Protein AF-A0A920J945-F1 (afdb_monomer_lite)

Sequence (61 aa):
MKNPKTSIGWKGLINDPDMDNTFDANKGLFLARSILHKISELGLPVGLSFLIQFLPSLLLI

Radius of gyration: 13.92 Å; chains: 1; bounding box: 37×33×28 Å

Structure (mmCIF, N/CA/C/O backbone):
data_AF-A0A920J945-F1
#
_entry.id   AF-A0A920J945-F1
#
loop_
_atom_site.group_PDB
_atom_site.id
_atom_site.type_symbol
_atom_site.label_atom_id
_atom_site.label_alt_id
_atom_site.label_comp_id
_atom_site.label_asym_id
_atom_site.label_entity_id
_atom_site.label_seq_id
_atom_site.pdbx_PDB_ins_code
_atom_site.Cartn_x
_atom_site.Cartn_y
_atom_site.Cartn_z
_atom_site.occupancy
_atom_site.B_iso_or_equiv
_atom_site.auth_seq_id
_atom_site.auth_comp_id
_atom_site.auth_asym_id
_atom_site.auth_atom_id
_atom_site.pdbx_PDB_model_num
ATOM 1 N N . MET A 1 1 ? 26.164 -22.035 3.854 1.00 32.38 1 MET A N 1
ATOM 2 C CA . MET A 1 1 ? 25.006 -22.203 2.950 1.00 32.38 1 MET A CA 1
ATOM 3 C C . MET A 1 1 ? 24.560 -20.818 2.493 1.00 32.38 1 MET A C 1
ATOM 5 O O . MET A 1 1 ? 23.899 -20.113 3.242 1.00 32.38 1 MET A O 1
ATOM 9 N N . LYS A 1 2 ? 25.024 -20.361 1.322 1.00 33.34 2 LYS A N 1
ATOM 10 C CA . LYS A 1 2 ? 24.503 -19.143 0.681 1.00 33.34 2 LYS A CA 1
ATOM 11 C C . LYS A 1 2 ? 23.052 -19.472 0.354 1.00 33.34 2 LYS A C 1
ATOM 13 O O . LYS A 1 2 ? 22.856 -20.443 -0.358 1.00 33.34 2 LYS A O 1
ATOM 18 N N . ASN A 1 3 ? 22.075 -18.773 0.927 1.00 30.88 3 ASN A N 1
ATOM 19 C CA . ASN A 1 3 ? 20.679 -18.891 0.506 1.00 30.88 3 ASN A CA 1
ATOM 20 C C . ASN A 1 3 ? 20.539 -17.910 -0.662 1.00 30.88 3 ASN A C 1
ATOM 22 O O . ASN A 1 3 ? 20.344 -16.715 -0.418 1.00 30.88 3 ASN A O 1
ATOM 26 N N . PRO A 1 4 ? 20.761 -18.323 -1.924 1.00 50.78 4 PRO A N 1
ATOM 27 C CA . PRO A 1 4 ? 20.547 -17.407 -3.016 1.00 50.78 4 PRO A CA 1
ATOM 28 C C . PRO A 1 4 ? 19.036 -17.421 -3.194 1.00 50.78 4 PRO A C 1
ATOM 30 O O . PRO A 1 4 ? 18.489 -18.372 -3.745 1.00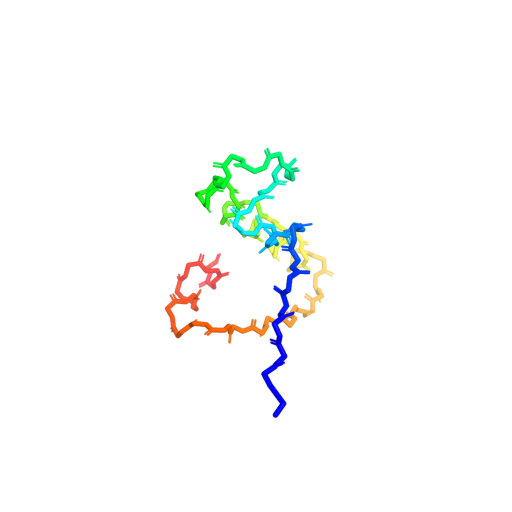 50.78 4 PRO A O 1
ATOM 33 N N . LYS A 1 5 ? 18.321 -16.418 -2.682 1.00 54.59 5 LYS A N 1
ATOM 34 C CA . LYS A 1 5 ? 16.958 -16.209 -3.166 1.00 54.59 5 LYS A CA 1
ATOM 35 C C . LYS A 1 5 ? 17.075 -15.784 -4.628 1.00 54.59 5 LYS A C 1
ATOM 37 O O . LYS A 1 5 ? 17.058 -14.604 -4.952 1.00 54.59 5 LYS A O 1
ATOM 42 N N . THR A 1 6 ? 17.261 -16.752 -5.517 1.00 64.19 6 THR A N 1
ATOM 43 C CA . THR A 1 6 ? 16.850 -16.644 -6.905 1.00 64.19 6 THR A CA 1
ATOM 44 C C . THR A 1 6 ? 15.337 -16.567 -6.866 1.00 64.19 6 THR A C 1
ATOM 46 O O . THR A 1 6 ? 14.639 -17.575 -6.859 1.00 64.19 6 THR A O 1
ATOM 49 N N . SER A 1 7 ? 14.829 -15.350 -6.746 1.00 51.72 7 SER A N 1
ATOM 50 C CA . SER A 1 7 ? 13.419 -15.065 -6.936 1.00 51.72 7 SER A CA 1
ATOM 51 C C . SER A 1 7 ? 13.351 -13.994 -8.005 1.00 51.72 7 SER A C 1
ATOM 53 O O . SER A 1 7 ? 13.396 -12.801 -7.722 1.00 51.72 7 SER A O 1
ATOM 55 N N . ILE A 1 8 ? 13.298 -14.447 -9.258 1.00 61.22 8 ILE A N 1
ATOM 56 C CA . ILE A 1 8 ? 12.653 -13.690 -10.328 1.00 61.22 8 ILE A CA 1
ATOM 57 C C . ILE A 1 8 ? 11.183 -13.659 -9.899 1.00 61.22 8 ILE A C 1
ATOM 59 O O . ILE A 1 8 ? 10.445 -14.613 -10.117 1.00 61.22 8 ILE A O 1
ATOM 63 N N . GLY A 1 9 ? 10.814 -12.675 -9.091 1.00 72.31 9 GLY A N 1
ATOM 64 C CA . GLY A 1 9 ? 9.539 -12.664 -8.395 1.00 72.31 9 GLY A CA 1
ATOM 65 C C . GLY A 1 9 ? 9.241 -11.285 -7.843 1.00 72.31 9 GLY A C 1
ATOM 66 O O . GLY A 1 9 ? 10.139 -10.454 -7.690 1.00 72.31 9 GLY A O 1
ATOM 67 N N . TRP A 1 10 ? 7.963 -11.054 -7.570 1.00 80.69 10 TRP A N 1
ATOM 68 C CA . TRP A 1 10 ? 7.462 -9.763 -7.135 1.00 80.69 10 TRP A CA 1
ATOM 69 C C . TRP A 1 10 ? 8.186 -9.262 -5.879 1.00 80.69 10 TRP A C 1
ATOM 71 O O . TRP A 1 10 ? 8.307 -9.975 -4.880 1.00 80.69 10 TRP A O 1
ATOM 81 N N . LYS A 1 11 ? 8.672 -8.018 -5.937 1.00 78.75 11 LYS A N 1
ATOM 82 C CA . LYS A 1 11 ? 9.499 -7.406 -4.882 1.00 78.75 11 LYS A CA 1
ATOM 83 C C . LYS A 1 11 ? 8.687 -6.641 -3.830 1.00 78.75 11 LYS A C 1
ATOM 85 O O . LYS A 1 11 ? 9.276 -5.983 -2.968 1.00 78.75 11 LYS A O 1
ATOM 90 N N . GLY A 1 12 ? 7.360 -6.753 -3.886 1.00 86.12 12 GLY A N 1
ATOM 91 C CA . GLY A 1 12 ? 6.414 -6.177 -2.933 1.00 86.12 12 GLY A CA 1
ATOM 92 C C . GLY A 1 12 ? 5.764 -4.880 -3.412 1.00 86.12 12 GLY A C 1
ATOM 93 O O . GLY A 1 12 ? 6.283 -4.199 -4.291 1.00 86.12 12 GLY A O 1
ATOM 94 N N . LEU A 1 13 ? 4.637 -4.530 -2.782 1.00 87.00 13 LEU A N 1
ATOM 95 C CA . LEU A 1 13 ? 3.737 -3.440 -3.189 1.00 87.00 13 LEU A CA 1
ATOM 96 C C . LEU A 1 13 ? 4.422 -2.079 -3.291 1.00 87.00 13 LEU A C 1
ATOM 98 O O . LEU A 1 13 ? 4.150 -1.324 -4.213 1.00 87.00 13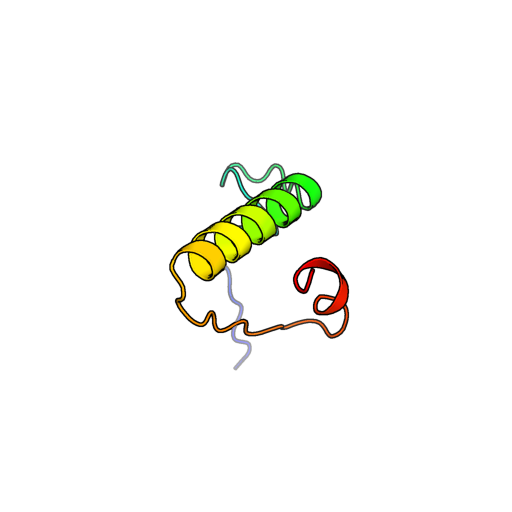 LEU A O 1
ATOM 102 N N . ILE A 1 14 ? 5.312 -1.773 -2.346 1.00 88.38 14 ILE A N 1
ATOM 103 C CA . ILE A 1 14 ? 6.061 -0.518 -2.386 1.00 88.38 14 ILE A CA 1
ATOM 104 C C . ILE A 1 14 ? 7.001 -0.509 -3.587 1.00 88.38 14 ILE A C 1
ATOM 106 O O . ILE A 1 14 ? 7.106 0.510 -4.240 1.00 88.38 14 ILE A O 1
ATOM 110 N N . ASN A 1 15 ? 7.681 -1.618 -3.877 1.00 85.38 15 ASN A N 1
ATOM 111 C CA . ASN A 1 15 ? 8.717 -1.643 -4.903 1.00 85.38 15 ASN A CA 1
ATOM 112 C C . ASN A 1 15 ? 8.173 -1.843 -6.311 1.00 85.38 15 ASN A C 1
ATOM 114 O O . ASN A 1 15 ? 8.859 -1.447 -7.234 1.00 85.38 15 ASN A O 1
ATOM 118 N N . ASP A 1 16 ? 7.037 -2.513 -6.485 1.00 90.38 16 ASP A N 1
ATOM 119 C CA . ASP A 1 16 ? 6.491 -2.879 -7.794 1.00 90.38 16 ASP A CA 1
ATOM 120 C C . ASP A 1 16 ? 4.958 -2.995 -7.707 1.00 90.38 16 ASP A C 1
ATOM 122 O O . ASP A 1 16 ? 4.418 -4.102 -7.686 1.00 90.38 16 ASP A O 1
ATOM 126 N N . PRO A 1 17 ? 4.232 -1.876 -7.549 1.00 90.12 17 PRO A N 1
ATOM 127 C CA . PRO A 1 17 ? 2.803 -1.899 -7.232 1.00 90.12 17 PRO A CA 1
ATOM 128 C C . PRO A 1 17 ? 1.943 -2.602 -8.286 1.00 90.12 17 PRO A C 1
ATOM 130 O O . PRO A 1 17 ? 0.920 -3.185 -7.933 1.00 90.12 17 PRO A O 1
ATOM 133 N N . ASP A 1 18 ? 2.364 -2.570 -9.550 1.00 91.62 18 ASP A N 1
ATOM 134 C CA . ASP A 1 18 ? 1.629 -3.139 -10.683 1.00 91.62 18 ASP A CA 1
ATOM 135 C C . ASP A 1 18 ? 2.066 -4.568 -11.040 1.00 91.62 18 ASP A C 1
ATOM 137 O O . ASP A 1 18 ? 1.476 -5.190 -11.921 1.00 91.62 18 ASP A O 1
ATOM 141 N N . MET A 1 19 ? 3.065 -5.116 -10.333 1.00 89.12 19 MET A N 1
ATOM 142 C CA . MET A 1 19 ? 3.621 -6.456 -10.573 1.00 89.12 19 MET A CA 1
ATOM 143 C C . MET A 1 19 ? 4.166 -6.671 -11.998 1.00 89.12 19 MET A C 1
ATOM 145 O O . MET A 1 19 ? 4.233 -7.806 -12.477 1.00 89.12 19 MET A O 1
ATOM 149 N N . ASP A 1 20 ? 4.548 -5.599 -12.687 1.00 90.00 20 ASP A N 1
ATOM 150 C CA . ASP A 1 20 ? 4.986 -5.604 -14.084 1.00 90.00 20 ASP A CA 1
ATOM 151 C C . ASP A 1 20 ? 6.494 -5.346 -14.241 1.00 90.00 20 ASP A C 1
ATOM 153 O O . ASP A 1 20 ? 7.012 -5.330 -15.360 1.00 90.00 20 ASP A O 1
ATOM 157 N N . ASN A 1 21 ? 7.227 -5.243 -13.128 1.00 86.06 21 ASN A N 1
ATOM 158 C CA . ASN A 1 21 ? 8.644 -4.884 -13.071 1.00 86.06 21 ASN A CA 1
ATOM 159 C C . ASN A 1 21 ? 8.946 -3.448 -13.542 1.00 86.06 21 ASN A C 1
ATOM 161 O O . ASN A 1 21 ? 10.090 -3.160 -13.906 1.00 86.06 21 ASN A O 1
ATOM 165 N N . THR A 1 22 ? 7.969 -2.535 -13.520 1.00 88.25 22 THR A N 1
ATOM 166 C CA . THR A 1 22 ? 8.220 -1.092 -13.732 1.00 88.25 22 THR A CA 1
ATOM 167 C C . THR A 1 22 ? 8.924 -0.441 -12.546 1.00 88.25 22 THR A C 1
ATOM 169 O O . THR A 1 22 ? 9.595 0.578 -12.700 1.00 88.25 22 THR A O 1
ATOM 172 N N . PHE A 1 23 ? 8.818 -1.063 -11.374 1.00 85.75 23 PHE A N 1
ATOM 173 C CA . PHE A 1 23 ? 9.429 -0.628 -10.126 1.00 85.75 23 PHE A CA 1
ATOM 174 C C . PHE A 1 23 ? 9.060 0.804 -9.680 1.00 85.75 23 PHE A C 1
ATOM 176 O O . PHE A 1 23 ? 9.907 1.544 -9.168 1.00 85.75 23 PHE A O 1
ATOM 183 N N . ASP A 1 24 ? 7.799 1.215 -9.863 1.00 89.69 24 ASP A N 1
ATOM 184 C CA . ASP A 1 24 ? 7.326 2.541 -9.439 1.00 89.69 24 ASP A CA 1
ATOM 185 C C . ASP A 1 24 ? 7.142 2.638 -7.913 1.00 89.69 24 ASP A C 1
ATOM 187 O O . ASP A 1 24 ? 6.060 2.430 -7.351 1.00 89.69 24 ASP A O 1
ATOM 191 N N . ALA A 1 25 ? 8.230 3.009 -7.237 1.00 87.19 25 ALA A N 1
ATOM 192 C CA . ALA A 1 25 ? 8.256 3.161 -5.790 1.00 87.19 25 ALA A CA 1
ATOM 193 C C . ALA A 1 25 ? 7.354 4.287 -5.263 1.00 87.19 25 ALA A C 1
ATOM 195 O O . ALA A 1 25 ? 6.793 4.177 -4.170 1.00 87.19 25 ALA A O 1
ATOM 196 N N . ASN A 1 26 ? 7.187 5.370 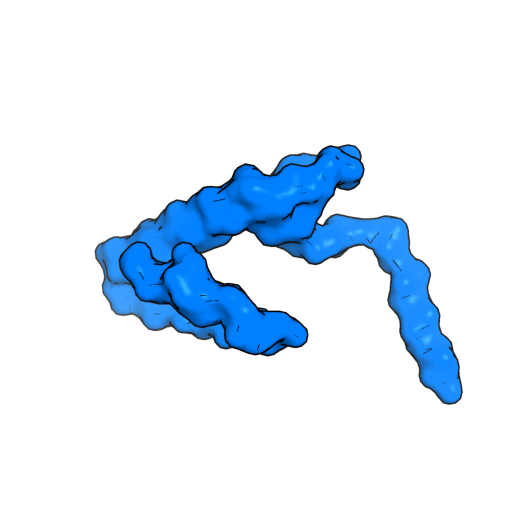-6.027 1.00 88.50 26 ASN A N 1
ATOM 197 C CA . ASN A 1 26 ? 6.357 6.498 -5.606 1.00 88.50 26 ASN A CA 1
ATOM 198 C C . ASN A 1 26 ? 4.889 6.080 -5.576 1.00 88.50 26 ASN A C 1
ATOM 200 O O . ASN A 1 26 ? 4.213 6.258 -4.558 1.00 88.50 26 ASN A O 1
ATOM 204 N N . LYS A 1 27 ? 4.415 5.453 -6.656 1.00 90.69 27 LYS A N 1
ATOM 205 C CA . LYS A 1 27 ? 3.067 4.883 -6.718 1.00 90.69 27 LYS A CA 1
ATOM 206 C C . LYS A 1 27 ? 2.846 3.848 -5.615 1.00 90.69 27 LYS A C 1
ATOM 208 O O . LYS A 1 27 ? 1.809 3.882 -4.949 1.00 90.69 27 LYS A O 1
ATOM 213 N N . GLY A 1 28 ? 3.832 2.986 -5.367 1.00 90.56 28 GLY A N 1
ATOM 214 C CA . GLY A 1 28 ? 3.786 1.994 -4.293 1.00 90.56 28 GLY A CA 1
ATOM 215 C C . GLY A 1 28 ? 3.638 2.609 -2.898 1.00 90.56 28 GLY A C 1
ATOM 216 O O . GLY A 1 28 ? 2.833 2.131 -2.097 1.00 90.56 28 GLY A O 1
ATOM 217 N N . LEU A 1 29 ? 4.346 3.705 -2.609 1.00 90.12 29 LEU A N 1
ATOM 218 C CA . LEU A 1 29 ? 4.229 4.438 -1.341 1.00 90.12 29 LEU A CA 1
ATOM 219 C C . LEU A 1 29 ? 2.858 5.101 -1.170 1.00 90.12 29 LEU A C 1
ATOM 221 O O . LEU A 1 29 ? 2.267 5.001 -0.092 1.00 90.12 29 LEU A O 1
ATOM 225 N N . PHE A 1 30 ? 2.324 5.730 -2.223 1.00 91.06 30 PHE A N 1
ATOM 226 C CA . PHE A 1 30 ? 0.976 6.306 -2.187 1.00 91.06 30 PHE A CA 1
ATOM 227 C C . PHE A 1 30 ? -0.088 5.235 -1.924 1.00 91.06 30 PHE A C 1
ATOM 229 O O . PHE A 1 30 ? -0.920 5.407 -1.033 1.00 91.06 30 PHE A O 1
ATOM 236 N N . LEU A 1 31 ? -0.022 4.105 -2.635 1.00 91.06 31 LEU A N 1
ATOM 237 C CA . LEU A 1 31 ? -0.933 2.973 -2.440 1.00 91.06 31 LEU A CA 1
ATOM 238 C C . LEU A 1 31 ? -0.840 2.396 -1.027 1.00 91.06 31 LEU A C 1
ATOM 240 O O . LEU A 1 31 ? -1.869 2.199 -0.379 1.00 91.06 31 LEU A O 1
ATOM 244 N N . ALA A 1 32 ? 0.379 2.166 -0.531 1.00 89.88 32 ALA A N 1
ATOM 245 C CA . ALA A 1 32 ? 0.597 1.670 0.822 1.00 89.88 32 ALA A CA 1
ATOM 246 C C . ALA A 1 32 ? -0.031 2.611 1.860 1.00 89.88 32 ALA A C 1
ATOM 248 O O . ALA A 1 32 ? -0.781 2.156 2.723 1.00 89.88 32 ALA A O 1
ATOM 249 N N . ARG A 1 33 ? 0.185 3.926 1.732 1.00 89.38 33 ARG A N 1
ATOM 250 C CA . ARG A 1 33 ? -0.419 4.922 2.627 1.00 89.38 33 ARG A CA 1
ATOM 251 C C . ARG A 1 33 ? -1.945 4.918 2.553 1.00 89.38 33 ARG A C 1
ATOM 253 O O . ARG A 1 33 ? -2.595 4.932 3.593 1.00 89.38 33 ARG A O 1
ATOM 260 N N . SER A 1 34 ? -2.530 4.855 1.357 1.00 89.69 34 SER A N 1
ATOM 261 C CA . SER A 1 34 ? -3.989 4.790 1.200 1.00 89.69 34 SER A CA 1
ATOM 262 C C . SER A 1 34 ? -4.595 3.541 1.838 1.00 89.69 34 SER A C 1
ATOM 264 O O . SER A 1 34 ? -5.675 3.620 2.420 1.00 89.69 34 SER A O 1
ATOM 266 N N . ILE A 1 35 ? -3.915 2.395 1.756 1.00 89.81 35 ILE A N 1
ATOM 267 C CA . ILE A 1 35 ? -4.359 1.158 2.411 1.00 89.81 35 ILE A CA 1
ATOM 268 C C . ILE A 1 35 ? -4.315 1.319 3.931 1.00 89.81 35 ILE A C 1
ATOM 270 O O . ILE A 1 35 ? -5.306 1.023 4.594 1.00 89.81 35 ILE A O 1
ATOM 274 N N . LEU A 1 36 ? -3.213 1.833 4.484 1.00 87.62 36 LEU A N 1
ATOM 275 C CA . LEU A 1 36 ? -3.105 2.070 5.927 1.00 87.62 36 LEU A CA 1
ATOM 276 C C . LEU A 1 36 ? -4.157 3.051 6.434 1.00 87.62 36 LEU A C 1
ATOM 278 O O . LEU A 1 36 ? -4.758 2.805 7.476 1.00 87.62 36 LEU A O 1
ATOM 282 N N . HIS A 1 37 ? -4.420 4.116 5.679 1.00 87.12 37 HIS A N 1
ATOM 283 C CA . HIS A 1 37 ? -5.454 5.081 6.022 1.00 87.12 37 HIS A CA 1
ATOM 284 C C . HIS A 1 37 ? -6.835 4.420 6.085 1.00 87.12 37 HIS A C 1
ATOM 286 O O . HIS A 1 37 ? -7.511 4.532 7.100 1.00 87.12 37 HIS A O 1
ATOM 292 N N . LYS A 1 38 ? -7.203 3.629 5.069 1.00 88.56 38 LYS A N 1
ATOM 293 C CA . LYS A 1 38 ? -8.474 2.886 5.058 1.00 88.56 38 LYS A CA 1
ATOM 294 C C . LYS A 1 38 ? -8.594 1.901 6.218 1.00 88.56 38 LYS A C 1
ATOM 296 O O . LYS A 1 38 ? -9.666 1.758 6.788 1.00 88.56 38 LYS A O 1
ATOM 301 N N . ILE A 1 39 ? -7.514 1.205 6.578 1.00 86.62 39 ILE A N 1
ATOM 302 C CA . ILE A 1 39 ? -7.551 0.276 7.716 1.00 86.62 39 ILE A CA 1
ATOM 303 C C . ILE A 1 39 ? -7.695 1.045 9.042 1.00 86.62 39 ILE A C 1
ATOM 305 O O . ILE A 1 39 ? -8.441 0.610 9.919 1.00 86.62 39 ILE A O 1
ATOM 309 N N . SER A 1 40 ? -7.055 2.212 9.158 1.00 84.81 40 SER A N 1
ATOM 310 C CA . SER A 1 40 ? -7.221 3.120 10.298 1.00 84.81 40 SER A CA 1
ATOM 311 C C . SER A 1 40 ? -8.661 3.639 10.418 1.00 84.81 40 SER A C 1
ATOM 313 O O . SER A 1 40 ? -9.225 3.625 11.509 1.00 84.81 40 SER A O 1
ATOM 315 N N . GLU A 1 41 ? -9.304 4.007 9.302 1.00 88.69 41 GLU A N 1
ATOM 316 C CA . GLU A 1 41 ? -10.724 4.403 9.269 1.00 88.69 41 GLU 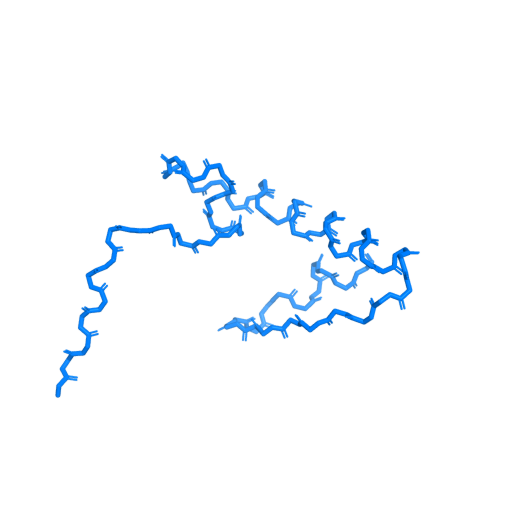A CA 1
ATOM 317 C C . GLU A 1 41 ? -11.664 3.279 9.734 1.00 88.69 41 GLU A C 1
ATOM 319 O O . GLU A 1 41 ? -12.714 3.548 10.313 1.00 88.69 41 GLU A O 1
ATOM 324 N N . LEU A 1 42 ? -11.278 2.014 9.538 1.00 90.81 42 LEU A N 1
ATOM 325 C CA . LEU A 1 42 ? -12.009 0.851 10.051 1.00 90.81 42 LEU A CA 1
ATOM 326 C C . LEU A 1 42 ? -11.777 0.604 11.555 1.00 90.81 42 LEU A C 1
ATOM 328 O O . LEU A 1 42 ? -12.341 -0.339 12.111 1.00 90.81 42 LEU A O 1
ATOM 332 N N . GLY A 1 43 ? -10.948 1.417 12.220 1.00 87.19 43 GLY A N 1
ATOM 333 C CA . GLY A 1 43 ? -10.603 1.274 13.636 1.00 87.19 43 GLY A CA 1
ATOM 334 C C . GLY A 1 43 ? -9.711 0.068 13.935 1.00 87.19 43 GLY A C 1
ATOM 335 O O . GLY A 1 43 ? -9.603 -0.347 15.091 1.00 87.19 43 GLY A O 1
ATOM 336 N N . LEU A 1 44 ? -9.087 -0.521 12.909 1.00 83.00 44 LEU A N 1
ATOM 337 C CA . LEU A 1 44 ? -8.249 -1.704 13.054 1.00 83.00 44 LEU A CA 1
ATOM 338 C C . LEU A 1 44 ? -6.774 -1.307 13.212 1.00 83.00 44 LEU A C 1
ATOM 340 O O . LEU A 1 44 ? -6.255 -0.513 12.423 1.00 83.00 44 LEU A O 1
ATOM 344 N N . PRO A 1 45 ? -6.055 -1.879 14.190 1.00 76.44 45 PRO A N 1
ATOM 345 C CA . PRO A 1 45 ? -4.623 -1.660 14.314 1.00 76.44 45 PRO A CA 1
ATOM 346 C C . PRO A 1 45 ? -3.882 -2.331 13.152 1.00 76.44 45 PRO A C 1
ATOM 348 O O . PRO A 1 45 ? -4.167 -3.476 12.795 1.00 76.44 45 PRO A O 1
ATOM 351 N N . VAL A 1 46 ? -2.886 -1.639 12.592 1.00 76.19 46 VAL A N 1
ATOM 352 C CA . VAL A 1 46 ? -2.028 -2.186 11.533 1.00 76.19 46 VAL A CA 1
ATOM 353 C C . VAL A 1 46 ? -0.623 -2.440 12.058 1.00 76.19 46 VAL A C 1
ATOM 355 O O . VAL A 1 46 ? -0.004 -1.560 12.652 1.00 76.19 46 VAL A O 1
ATOM 358 N N . GLY A 1 47 ? -0.099 -3.640 11.809 1.00 70.44 47 GLY A N 1
ATOM 359 C CA . GLY A 1 47 ? 1.306 -3.962 12.044 1.00 70.44 47 GLY A CA 1
ATOM 360 C C . GLY A 1 47 ? 2.147 -3.673 10.803 1.00 70.44 47 GLY A C 1
ATOM 361 O O . GLY A 1 47 ? 1.868 -4.217 9.736 1.00 70.44 47 GLY A O 1
ATOM 362 N N . LEU A 1 48 ? 3.199 -2.862 10.942 1.00 68.00 48 LEU A N 1
ATOM 363 C CA . LEU A 1 48 ? 4.251 -2.731 9.931 1.00 68.00 48 LEU A CA 1
ATOM 364 C C . LEU A 1 48 ? 5.563 -3.332 10.433 1.00 68.00 48 LEU A C 1
ATOM 366 O O . LEU A 1 48 ? 6.036 -3.000 11.517 1.00 68.00 48 LEU A O 1
ATOM 370 N N . SER A 1 49 ? 6.191 -4.167 9.604 1.00 63.62 49 SER A N 1
ATOM 371 C CA . SER A 1 49 ? 7.577 -4.597 9.790 1.00 63.62 49 SER A CA 1
ATOM 372 C C . SER A 1 49 ? 8.474 -3.827 8.825 1.00 63.62 49 SER A C 1
ATOM 374 O O . SER A 1 49 ? 8.478 -4.090 7.620 1.00 63.62 49 SER A O 1
ATOM 376 N N . PHE A 1 50 ? 9.229 -2.863 9.341 1.00 62.75 50 PHE A N 1
ATOM 377 C CA . PHE A 1 50 ? 10.164 -2.084 8.537 1.00 62.75 50 PHE A CA 1
ATOM 378 C C . PHE A 1 50 ? 11.501 -2.814 8.411 1.00 62.75 50 PHE A C 1
ATOM 380 O O . PHE A 1 50 ? 12.117 -3.170 9.411 1.00 62.75 50 PHE A O 1
ATOM 387 N N . LEU A 1 51 ? 11.971 -3.002 7.176 1.00 64.69 51 LEU A N 1
ATOM 388 C CA . LEU A 1 51 ? 13.332 -3.480 6.903 1.00 64.69 51 LEU A CA 1
ATOM 389 C C . LEU A 1 51 ? 14.349 -2.327 6.796 1.00 64.69 51 LEU A C 1
ATOM 391 O O . LEU A 1 51 ? 15.547 -2.581 6.740 1.00 64.69 51 LEU A O 1
ATOM 395 N N . ILE A 1 52 ? 13.890 -1.067 6.766 1.00 53.94 52 ILE A N 1
ATOM 396 C CA . ILE A 1 52 ? 14.728 0.134 6.623 1.00 53.94 52 ILE A CA 1
ATOM 397 C C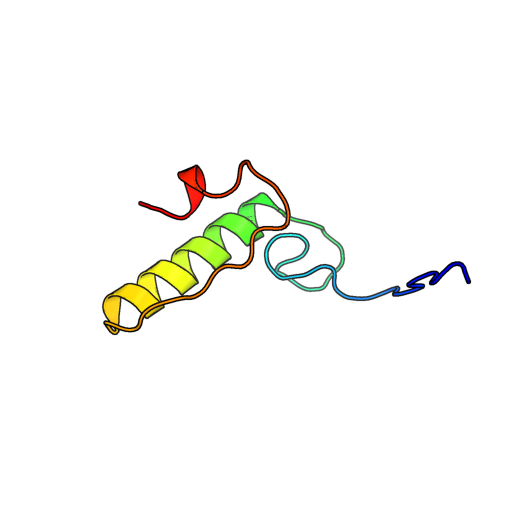 . ILE A 1 52 ? 14.233 1.227 7.580 1.00 53.94 52 ILE A C 1
ATOM 399 O O . ILE A 1 52 ? 13.040 1.519 7.646 1.00 53.94 52 ILE A O 1
ATOM 403 N N . GLN A 1 53 ? 15.171 1.862 8.284 1.00 54.06 53 GLN A N 1
ATOM 404 C CA . GLN A 1 53 ? 14.946 2.806 9.388 1.00 54.06 53 GLN A CA 1
ATOM 405 C C . GLN A 1 53 ? 14.267 4.141 8.996 1.00 54.06 53 GLN A C 1
ATOM 407 O O . GLN A 1 53 ? 13.859 4.891 9.875 1.00 54.06 53 GLN A O 1
ATOM 412 N N . PHE A 1 54 ? 14.097 4.433 7.700 1.00 56.59 54 PHE A N 1
ATOM 413 C CA . PHE A 1 54 ? 13.572 5.714 7.193 1.00 56.59 54 PHE A CA 1
ATOM 414 C C . PHE A 1 54 ? 12.074 5.729 6.849 1.00 56.59 54 PHE A C 1
ATOM 416 O O . PHE A 1 54 ? 11.523 6.795 6.596 1.00 56.59 54 PHE A O 1
ATOM 423 N N . LEU A 1 55 ? 11.391 4.581 6.855 1.00 57.03 55 LEU A N 1
ATOM 424 C CA . LEU A 1 55 ? 9.955 4.533 6.557 1.00 57.03 55 LEU A CA 1
ATOM 425 C C . LEU A 1 55 ? 8.978 5.118 7.615 1.00 57.03 55 LEU A C 1
ATOM 427 O O . LEU A 1 55 ? 7.833 5.359 7.218 1.00 57.03 55 LEU A O 1
ATOM 431 N N . PRO A 1 56 ? 9.316 5.360 8.905 1.00 54.25 56 PRO A N 1
ATOM 432 C CA . PRO A 1 56 ? 8.299 5.766 9.880 1.00 54.25 56 PRO A CA 1
ATOM 433 C C . PRO A 1 56 ? 7.620 7.095 9.533 1.00 54.25 56 PRO A C 1
ATOM 435 O O . PRO A 1 56 ? 6.411 7.224 9.684 1.00 54.25 56 PRO A O 1
ATOM 438 N N . SER A 1 57 ? 8.371 8.075 9.028 1.00 56.69 57 SER A N 1
ATOM 439 C CA . SER A 1 57 ? 7.885 9.449 8.860 1.00 56.69 57 SER A CA 1
ATOM 440 C C . SER A 1 57 ? 6.944 9.659 7.668 1.00 56.69 57 SER A C 1
ATOM 442 O O . SER A 1 57 ? 6.238 10.660 7.645 1.00 56.69 57 SER A O 1
ATOM 444 N N . LEU A 1 58 ? 6.899 8.743 6.692 1.00 57.06 58 LEU A N 1
ATOM 445 C CA . LEU A 1 58 ? 6.058 8.898 5.493 1.00 57.06 58 LEU A CA 1
ATOM 446 C C . LEU A 1 58 ? 4.692 8.194 5.610 1.00 57.06 58 LEU A C 1
ATOM 448 O O . LEU A 1 58 ? 3.742 8.568 4.925 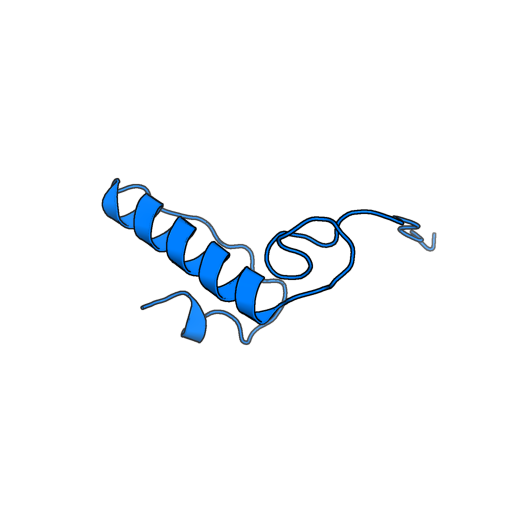1.00 57.06 58 LEU A O 1
ATOM 452 N N . LEU A 1 59 ? 4.593 7.170 6.464 1.00 56.88 59 LEU A N 1
ATOM 453 C CA . LEU A 1 59 ? 3.388 6.342 6.625 1.00 56.88 59 LEU A CA 1
ATOM 454 C C . LEU A 1 59 ? 2.599 6.656 7.908 1.00 56.88 59 LEU A C 1
ATOM 456 O O . LEU A 1 59 ? 1.429 6.294 7.984 1.00 56.88 59 LEU A O 1
ATOM 460 N N . LEU A 1 60 ? 3.201 7.349 8.881 1.00 56.12 60 LEU A N 1
ATOM 461 C CA . LEU A 1 60 ? 2.545 7.835 10.103 1.00 56.12 60 LEU A CA 1
ATOM 462 C C . LEU A 1 60 ? 2.181 9.325 9.974 1.00 56.12 60 LEU A C 1
ATOM 464 O O . LEU A 1 60 ? 2.817 10.172 10.596 1.00 56.12 60 LEU A O 1
ATOM 468 N N . ILE A 1 61 ? 1.172 9.636 9.154 1.00 46.28 61 ILE A N 1
ATOM 469 C CA . ILE A 1 61 ? 0.371 10.876 9.235 1.00 46.28 61 ILE A CA 1
ATOM 470 C C . ILE A 1 61 ? -1.060 10.552 8.829 1.00 46.28 61 ILE A C 1
ATOM 472 O O . ILE A 1 61 ? -1.246 10.174 7.640 1.00 46.28 61 ILE A O 1
#

Secondary structure (DSSP, 8-state):
--------S---TTT-TTSSS---HHHHHHHHHHHHHHHHHTT-------SSTT-HHHH--

Foldseek 3Di:
DPPPPPDPDDPDQQQCVPRPPPRPNVNSLVVLLVVLVVCVVVVHDDDDDDPDPPPPPSNPD

pLDDT: mean 74.79, std 17.25, range [30.88, 91.62]